Protein AF-A0A2E5EIB8-F1 (afdb_monomer)

Secondary structure (DSSP, 8-state):
----HHHHHHHHHHHHHHHHHHHHHHHHHHHHHHHHHHHHHHHHHHTS--TTHHHHHHHHHHHHHHHHTHHHHHHHHT---S---HHHHHHHHHHHHHHHHHHHHHHHHHHHS-HHHHHHH--

pLDDT: mean 70.37, std 10.01, range [45.25, 84.19]

Foldseek 3Di:
DDDPPPVVVVVVVVVVVVVLVCQLVVQLVVLLVVVVVLVVVLVVLVPDPDPPVSCVVVVVSVVVCCVLCVQLVVQVVVPPDPDCDPVNSVVSSSVSSSVVSNVVSVVCCCPPVNPVVVVVVVD

Sequence (123 aa):
MPVDIGENSDEWARDWRKRFVRRVFGIALCHYLAWLVLGGLLFLFAALPVEGAVDWIILPLTDLRSWIGFPRGFWRSLWFSEYTPRFLNFFVAILTSLSWGLVYAIWKFLRVDGPLLRTVNDK

Solvent-accessible surface area (backbone atoms only — not comparable to full-atom values): 7014 Å² total; per-residue (Å²): 130,87,76,75,61,68,70,57,52,55,53,52,52,51,55,50,48,53,54,50,52,52,50,24,52,52,43,14,50,53,48,47,50,50,52,52,51,52,51,50,50,54,51,55,55,71,69,51,94,49,92,75,60,49,60,77,54,45,51,61,52,52,50,51,49,48,64,76,36,46,56,38,55,57,59,48,66,74,50,94,56,96,75,71,54,73,66,53,59,53,51,40,51,50,50,33,19,42,50,51,11,44,52,50,52,51,50,48,39,63,74,76,70,33,77,80,62,57,69,64,74,76,110

Mean predicted aligned error: 13.12 Å

Structure (mmCIF, N/CA/C/O backbone):
data_AF-A0A2E5EIB8-F1
#
_entry.id   AF-A0A2E5EIB8-F1
#
loop_
_atom_site.group_PDB
_atom_site.id
_atom_site.type_symbol
_atom_site.label_atom_id
_atom_site.label_alt_id
_atom_site.label_comp_id
_atom_site.label_asym_id
_atom_site.label_entity_id
_atom_site.label_seq_id
_atom_site.pdbx_PDB_ins_code
_atom_site.Cartn_x
_atom_site.Cartn_y
_atom_site.Cartn_z
_atom_site.occupancy
_atom_site.B_iso_or_equiv
_atom_site.auth_seq_id
_atom_site.auth_comp_id
_atom_site.auth_asym_id
_atom_site.auth_atom_id
_atom_site.pdbx_PDB_model_num
ATOM 1 N N . MET A 1 1 ? 24.763 -9.565 -44.514 1.00 49.81 1 MET A N 1
ATOM 2 C CA . MET A 1 1 ? 23.514 -8.857 -44.162 1.00 49.81 1 MET A CA 1
ATOM 3 C C . MET A 1 1 ? 23.658 -8.379 -42.727 1.00 49.81 1 MET A C 1
ATOM 5 O O . MET A 1 1 ? 23.881 -9.235 -41.877 1.00 49.81 1 MET A O 1
ATOM 9 N N . PRO A 1 2 ? 23.655 -7.065 -42.454 1.00 46.88 2 PRO A N 1
ATOM 10 C CA . PRO A 1 2 ? 23.641 -6.577 -41.082 1.00 46.88 2 PRO A CA 1
ATOM 11 C C . PRO A 1 2 ? 22.297 -6.970 -40.461 1.00 46.88 2 PRO A C 1
ATOM 13 O O . PRO A 1 2 ? 21.244 -6.688 -41.024 1.00 46.88 2 PRO A O 1
ATOM 16 N N . VAL A 1 3 ? 22.346 -7.709 -39.357 1.00 56.47 3 VAL A N 1
ATOM 17 C CA . VAL A 1 3 ? 21.159 -8.005 -38.554 1.00 56.47 3 VAL A CA 1
ATOM 18 C C . VAL A 1 3 ? 20.743 -6.687 -37.913 1.00 56.47 3 VAL A C 1
ATOM 20 O O . VAL A 1 3 ? 21.548 -6.063 -37.223 1.00 56.47 3 VAL A O 1
ATOM 23 N N . ASP A 1 4 ? 19.523 -6.242 -38.191 1.00 56.44 4 ASP A N 1
ATOM 24 C CA . ASP A 1 4 ? 18.957 -5.023 -37.625 1.00 56.44 4 ASP A CA 1
ATOM 25 C C . ASP A 1 4 ? 18.596 -5.274 -36.151 1.00 56.44 4 ASP A C 1
ATOM 27 O O . ASP A 1 4 ? 17.533 -5.792 -35.810 1.00 56.44 4 ASP A O 1
ATOM 31 N N . ILE A 1 5 ? 19.568 -5.046 -35.264 1.00 59.03 5 ILE A N 1
ATOM 32 C CA . ILE A 1 5 ? 19.438 -5.299 -33.819 1.00 59.03 5 ILE A CA 1
ATOM 33 C C . ILE A 1 5 ? 18.651 -4.163 -33.132 1.00 59.03 5 ILE A C 1
ATOM 35 O O . ILE A 1 5 ? 18.069 -4.383 -32.071 1.00 59.03 5 ILE A O 1
ATOM 39 N N . GLY A 1 6 ? 18.597 -2.967 -33.735 1.00 57.84 6 GLY A N 1
ATOM 40 C CA . GLY A 1 6 ? 18.028 -1.765 -33.113 1.00 57.84 6 GLY A CA 1
ATOM 41 C C . GLY A 1 6 ? 16.499 -1.733 -33.087 1.00 57.84 6 GLY A C 1
ATOM 42 O O . GLY A 1 6 ? 15.909 -1.361 -32.074 1.00 57.84 6 GLY A O 1
ATOM 43 N N . GLU A 1 7 ? 15.840 -2.180 -34.158 1.00 56.75 7 GLU A N 1
ATOM 44 C CA . GLU A 1 7 ? 14.370 -2.171 -34.237 1.00 56.75 7 GLU A CA 1
ATOM 45 C C . GLU A 1 7 ? 13.740 -3.184 -33.259 1.00 56.75 7 GLU A C 1
ATOM 47 O O . GLU A 1 7 ? 12.749 -2.903 -32.579 1.00 56.75 7 GLU A O 1
ATOM 52 N N . ASN A 1 8 ? 14.396 -4.335 -33.089 1.00 63.78 8 ASN A N 1
ATOM 53 C CA . ASN A 1 8 ? 13.918 -5.430 -32.246 1.00 63.78 8 ASN A CA 1
ATOM 54 C C . ASN A 1 8 ? 14.093 -5.149 -30.735 1.00 63.78 8 ASN A C 1
ATOM 56 O O . ASN A 1 8 ? 13.300 -5.614 -29.911 1.00 63.78 8 ASN A O 1
ATOM 60 N N . SER A 1 9 ? 15.101 -4.356 -30.339 1.00 64.50 9 SER A N 1
ATOM 61 C CA . SER A 1 9 ? 15.320 -3.998 -28.928 1.00 64.50 9 SER A CA 1
ATOM 62 C C . SER A 1 9 ? 14.279 -3.015 -28.388 1.00 64.50 9 SER A C 1
ATOM 64 O O . SER A 1 9 ? 13.840 -3.146 -27.240 1.00 64.50 9 SER A O 1
ATOM 66 N N . ASP A 1 10 ? 13.834 -2.068 -29.215 1.00 73.81 10 ASP A N 1
ATOM 67 C CA . ASP A 1 10 ? 12.877 -1.033 -28.811 1.00 73.81 10 ASP A CA 1
ATOM 68 C C . ASP A 1 10 ? 11.446 -1.575 -28.709 1.00 73.81 10 ASP A C 1
ATOM 70 O O . ASP A 1 10 ? 10.681 -1.204 -27.810 1.00 73.81 10 ASP A O 1
ATOM 74 N N . GLU A 1 11 ? 11.066 -2.494 -29.596 1.00 74.56 11 GLU A N 1
ATOM 75 C CA . GLU A 1 11 ? 9.798 -3.220 -29.503 1.00 74.56 11 GLU A CA 1
ATOM 76 C C . GLU A 1 11 ? 9.739 -4.103 -28.260 1.00 74.56 11 GLU A C 1
ATOM 78 O O . GLU A 1 11 ? 8.791 -3.996 -27.469 1.00 74.56 11 GLU A O 1
ATOM 83 N N . TRP A 1 12 ? 10.799 -4.875 -28.009 1.00 71.62 12 TRP A N 1
ATOM 84 C CA . TRP A 1 12 ? 10.903 -5.706 -26.815 1.00 71.62 12 TRP A CA 1
ATOM 85 C C . TRP A 1 12 ? 10.804 -4.878 -25.523 1.00 71.62 12 TRP A C 1
ATOM 87 O O . TRP A 1 12 ? 10.038 -5.227 -24.614 1.00 71.62 12 TRP A O 1
ATOM 97 N N . ALA A 1 13 ? 11.504 -3.740 -25.451 1.00 74.94 13 ALA A N 1
ATOM 98 C CA . ALA A 1 13 ? 11.470 -2.849 -24.294 1.00 74.94 13 ALA A CA 1
ATOM 99 C C . ALA A 1 13 ? 10.074 -2.240 -24.066 1.00 74.94 13 ALA A C 1
ATOM 101 O O . ALA A 1 13 ? 9.600 -2.161 -22.924 1.00 74.94 13 ALA A O 1
ATOM 102 N N . ARG A 1 14 ? 9.369 -1.841 -25.136 1.00 78.44 14 ARG A N 1
ATOM 103 C CA . ARG A 1 14 ? 7.998 -1.305 -25.050 1.00 78.44 14 ARG A CA 1
ATOM 104 C C . ARG A 1 14 ? 7.004 -2.352 -24.555 1.00 78.44 14 ARG A C 1
ATOM 106 O O . ARG A 1 14 ? 6.205 -2.048 -23.663 1.00 78.44 14 ARG A O 1
ATOM 113 N N . ASP A 1 15 ? 7.064 -3.573 -25.071 1.00 81.62 15 ASP A N 1
ATOM 114 C CA . ASP A 1 15 ? 6.153 -4.651 -24.676 1.00 81.62 15 ASP A CA 1
ATOM 115 C C . ASP A 1 15 ? 6.434 -5.183 -23.271 1.00 81.62 15 ASP A C 1
ATOM 117 O O . ASP A 1 15 ? 5.510 -5.530 -22.523 1.00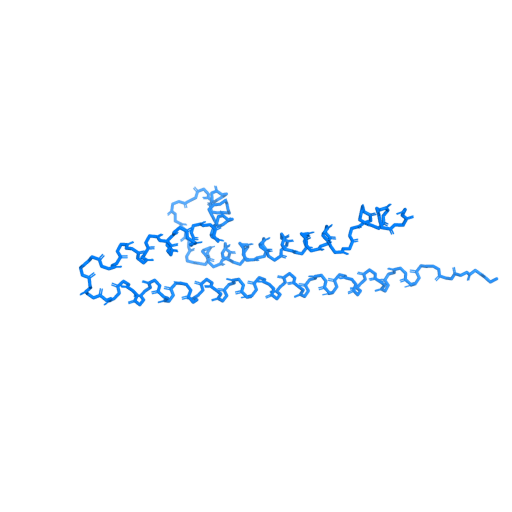 81.62 15 ASP A O 1
ATOM 121 N N . TRP A 1 16 ? 7.701 -5.206 -22.860 1.00 76.81 16 TRP A N 1
ATOM 122 C CA . TRP A 1 16 ? 8.068 -5.476 -21.476 1.00 76.81 16 TRP A CA 1
ATOM 123 C C . TRP A 1 16 ? 7.529 -4.388 -20.536 1.00 76.81 16 TRP A C 1
ATOM 125 O O . TRP A 1 16 ? 6.840 -4.713 -19.564 1.00 76.81 16 TRP A O 1
ATOM 135 N N . ARG A 1 17 ? 7.717 -3.102 -20.873 1.00 78.44 17 ARG A N 1
ATOM 136 C CA . ARG A 1 17 ? 7.213 -1.972 -20.072 1.00 78.44 17 ARG A CA 1
ATOM 137 C C . ARG A 1 17 ? 5.694 -2.012 -19.923 1.00 78.44 17 ARG A C 1
ATOM 139 O O . ARG A 1 17 ? 5.189 -1.868 -18.812 1.00 78.44 17 ARG A O 1
ATOM 146 N N . LYS A 1 18 ? 4.953 -2.264 -21.008 1.00 81.12 18 LYS A N 1
ATOM 147 C CA . LYS A 1 18 ? 3.485 -2.403 -20.971 1.00 81.12 18 LYS A CA 1
ATOM 148 C C . LYS A 1 18 ? 3.045 -3.530 -20.032 1.00 81.12 18 LYS A C 1
ATOM 150 O O . LYS A 1 18 ? 2.143 -3.333 -19.217 1.00 81.12 18 LYS A O 1
ATOM 155 N N . ARG A 1 19 ? 3.690 -4.700 -20.106 1.00 78.38 19 ARG A N 1
ATOM 156 C CA . ARG A 1 19 ? 3.383 -5.848 -19.231 1.00 78.38 19 ARG A CA 1
ATOM 157 C C . ARG A 1 19 ? 3.723 -5.566 -17.769 1.00 78.38 19 ARG A C 1
ATOM 159 O O . ARG A 1 19 ? 2.942 -5.944 -16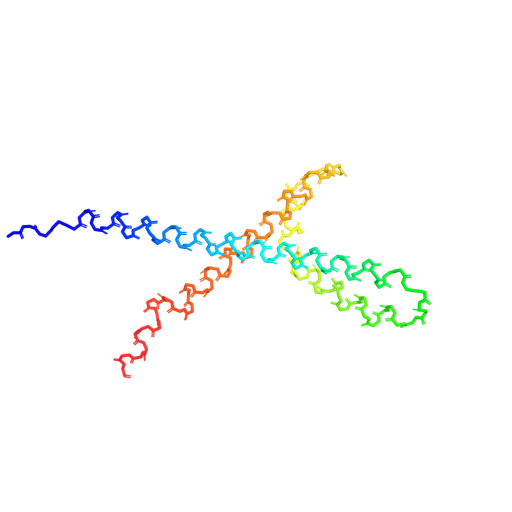.895 1.00 78.38 19 ARG A O 1
ATOM 166 N N . PHE A 1 20 ? 4.841 -4.893 -17.507 1.00 76.56 20 PHE A N 1
ATOM 167 C CA . PHE A 1 20 ? 5.258 -4.490 -16.166 1.00 76.56 20 PHE A CA 1
ATOM 168 C C . PHE A 1 20 ? 4.263 -3.506 -15.546 1.00 76.56 20 PHE A C 1
ATOM 170 O O . PHE A 1 20 ? 3.694 -3.792 -14.495 1.00 76.56 20 PHE A O 1
ATOM 177 N N . VAL A 1 21 ? 3.961 -2.411 -16.250 1.00 79.44 21 VAL A N 1
ATOM 178 C CA . VAL A 1 21 ? 2.998 -1.393 -15.807 1.00 79.44 21 VAL A CA 1
ATOM 179 C C . VAL A 1 21 ? 1.629 -2.022 -15.546 1.00 79.44 21 VAL A C 1
ATOM 181 O O . VAL A 1 21 ? 1.058 -1.815 -14.479 1.00 79.44 21 VAL A O 1
ATOM 184 N N . ARG A 1 22 ? 1.128 -2.875 -16.451 1.00 81.50 22 ARG A N 1
ATOM 185 C CA . ARG A 1 22 ? -0.165 -3.554 -16.263 1.00 81.50 22 ARG A CA 1
ATOM 186 C C . ARG A 1 22 ? -0.199 -4.419 -15.001 1.00 81.50 22 ARG A C 1
ATOM 188 O O . ARG A 1 22 ? -1.215 -4.443 -14.315 1.00 81.50 22 ARG A O 1
ATOM 195 N N . ARG A 1 23 ? 0.891 -5.127 -14.685 1.00 77.06 23 ARG A N 1
ATOM 196 C CA . ARG A 1 23 ? 0.988 -5.938 -13.459 1.00 77.06 23 ARG A CA 1
ATOM 197 C C . ARG A 1 23 ? 1.014 -5.060 -12.211 1.00 77.06 23 ARG A C 1
ATOM 199 O O . ARG A 1 23 ? 0.275 -5.352 -11.278 1.00 77.06 23 ARG A O 1
ATOM 206 N N . VAL A 1 24 ? 1.802 -3.983 -12.215 1.00 78.44 24 VAL A N 1
ATOM 207 C CA . VAL A 1 24 ? 1.878 -3.034 -11.091 1.00 78.44 24 VAL A CA 1
ATOM 208 C C . VAL A 1 24 ? 0.505 -2.424 -10.817 1.00 78.44 24 VAL A C 1
ATOM 210 O O . VAL A 1 24 ? 0.034 -2.485 -9.686 1.00 78.44 24 VAL A O 1
ATOM 213 N N . PHE A 1 25 ? -0.172 -1.915 -11.850 1.00 78.69 25 PHE A N 1
ATOM 214 C CA . PHE A 1 25 ? -1.507 -1.331 -11.705 1.00 78.69 25 PHE A CA 1
ATOM 215 C C . PHE A 1 25 ? -2.566 -2.359 -11.305 1.00 78.69 25 PHE A C 1
ATOM 217 O O . PHE A 1 25 ? -3.384 -2.069 -10.439 1.00 78.69 25 PHE A O 1
ATOM 224 N N . GLY A 1 26 ? -2.546 -3.560 -11.888 1.00 79.75 26 GLY A N 1
ATOM 225 C CA . GLY A 1 26 ? -3.493 -4.616 -11.528 1.00 79.75 26 GLY A CA 1
ATOM 226 C C . GLY A 1 26 ? -3.373 -5.020 -10.059 1.00 79.75 26 GLY A C 1
ATOM 227 O O . GLY A 1 26 ? -4.374 -5.102 -9.354 1.00 79.75 26 GLY A O 1
ATOM 228 N N . ILE A 1 27 ? -2.145 -5.193 -9.569 1.00 79.50 27 ILE A N 1
ATOM 229 C CA . ILE A 1 27 ? -1.89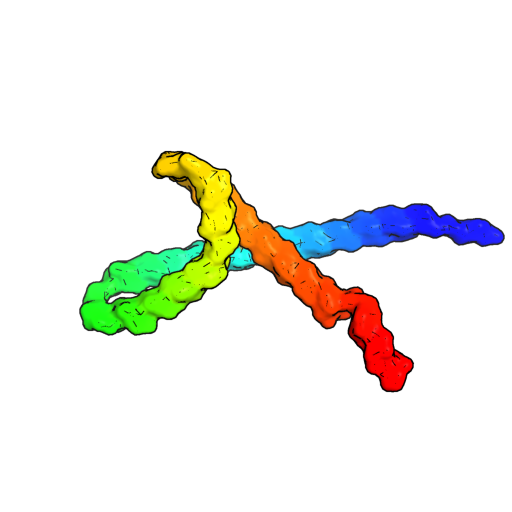3 -5.551 -8.168 1.00 79.50 27 ILE A CA 1
ATOM 230 C C . ILE A 1 27 ? -2.216 -4.385 -7.239 1.00 79.50 27 ILE A C 1
ATOM 232 O O . ILE A 1 27 ? -2.824 -4.603 -6.195 1.00 79.50 27 ILE A O 1
ATOM 236 N N . ALA A 1 28 ? -1.872 -3.155 -7.624 1.00 76.81 28 ALA A N 1
ATOM 237 C CA . ALA A 1 28 ? -2.248 -1.966 -6.870 1.00 76.81 28 ALA A CA 1
ATOM 238 C C . ALA A 1 28 ? -3.775 -1.857 -6.729 1.00 76.81 28 ALA A C 1
ATOM 240 O O . ALA A 1 28 ? -4.277 -1.596 -5.639 1.00 76.81 28 ALA A O 1
ATOM 241 N N . LEU A 1 29 ? -4.526 -2.125 -7.800 1.00 82.75 29 LEU A N 1
ATOM 242 C CA . LEU A 1 29 ? -5.985 -2.128 -7.758 1.00 82.75 29 LEU A CA 1
ATOM 243 C C . LEU A 1 29 ? -6.526 -3.231 -6.837 1.00 82.75 29 LEU A C 1
ATOM 245 O O . LEU A 1 29 ? -7.372 -2.950 -5.991 1.00 82.75 29 LEU A O 1
ATOM 249 N N . CYS A 1 30 ? -6.016 -4.462 -6.944 1.00 83.75 30 CYS A N 1
ATOM 250 C CA . CYS A 1 30 ? -6.400 -5.554 -6.044 1.00 83.75 30 CYS A CA 1
ATOM 251 C C . CYS A 1 30 ? -6.104 -5.220 -4.575 1.00 83.75 30 CYS A C 1
ATOM 253 O O . CYS A 1 30 ? -6.943 -5.453 -3.709 1.00 83.75 30 CYS A O 1
ATOM 255 N N . HIS A 1 31 ? -4.939 -4.635 -4.297 1.00 80.12 31 HIS A N 1
ATOM 256 C CA . HIS A 1 31 ? -4.555 -4.193 -2.960 1.00 80.12 31 HIS A CA 1
ATOM 257 C C . HIS A 1 31 ? -5.492 -3.097 -2.428 1.00 80.12 31 HIS A C 1
ATOM 259 O O . HIS A 1 31 ? -5.913 -3.140 -1.271 1.00 80.12 31 HIS A O 1
ATOM 265 N N . TYR A 1 32 ? -5.870 -2.138 -3.274 1.00 77.44 32 TYR A N 1
ATOM 266 C CA . TYR A 1 32 ? -6.824 -1.093 -2.914 1.00 77.44 32 TYR A CA 1
ATOM 267 C C . TYR A 1 32 ? -8.223 -1.657 -2.608 1.00 77.44 32 TYR A C 1
ATOM 269 O O . TYR A 1 32 ? -8.840 -1.277 -1.612 1.00 77.44 32 TYR A O 1
ATOM 277 N N . LEU A 1 33 ? -8.705 -2.613 -3.409 1.00 80.81 33 LEU A N 1
ATOM 278 C CA . LEU A 1 33 ? -9.973 -3.306 -3.153 1.00 80.81 33 LEU A CA 1
ATOM 279 C C . LEU A 1 33 ? -9.929 -4.122 -1.856 1.00 80.81 33 LEU A C 1
ATOM 281 O O . LEU A 1 33 ? -10.882 -4.079 -1.081 1.00 80.81 33 LEU A O 1
ATOM 285 N N . ALA A 1 34 ? -8.815 -4.800 -1.569 1.00 80.38 34 ALA A N 1
ATOM 286 C CA . ALA A 1 34 ? -8.622 -5.495 -0.298 1.00 80.38 34 ALA A CA 1
ATOM 287 C C . ALA A 1 34 ? -8.693 -4.526 0.896 1.00 80.38 34 ALA A C 1
ATOM 289 O O . ALA A 1 34 ? -9.299 -4.850 1.915 1.00 80.38 34 ALA A O 1
ATOM 290 N N . TRP A 1 35 ? -8.158 -3.309 0.749 1.00 78.62 35 TRP A N 1
ATOM 291 C CA . TRP A 1 35 ? -8.288 -2.235 1.740 1.00 78.62 35 TRP A CA 1
ATOM 292 C C . TRP A 1 35 ? -9.740 -1.811 1.983 1.00 78.62 35 TRP A C 1
ATOM 294 O O . TRP A 1 35 ? -10.122 -1.580 3.132 1.00 78.62 35 TRP A O 1
ATOM 304 N N . LEU A 1 36 ? -10.550 -1.714 0.925 1.00 79.31 36 LEU A N 1
ATOM 305 C CA . LEU A 1 36 ? -11.976 -1.392 1.039 1.00 79.31 36 LEU A CA 1
ATOM 306 C C . LEU A 1 36 ? -12.750 -2.507 1.745 1.00 79.31 36 LEU A C 1
ATOM 308 O O . LEU A 1 36 ? -13.526 -2.221 2.655 1.00 79.31 36 LEU A O 1
ATOM 312 N N . VAL A 1 37 ? -12.500 -3.766 1.376 1.00 82.50 37 VAL A N 1
ATOM 313 C CA . VAL A 1 37 ? -13.134 -4.929 2.015 1.00 82.50 37 VAL A CA 1
ATOM 314 C C . VAL A 1 37 ? -12.741 -5.016 3.487 1.00 82.50 37 VAL A C 1
ATOM 316 O O . VAL A 1 37 ? -13.616 -5.140 4.337 1.00 82.50 37 VAL A O 1
ATOM 319 N N . LEU A 1 38 ? -11.453 -4.880 3.816 1.00 79.94 38 LEU A N 1
ATOM 320 C CA . LEU A 1 38 ? -10.973 -4.926 5.199 1.00 79.94 38 LEU A CA 1
ATOM 321 C C . LEU A 1 38 ? -11.556 -3.785 6.046 1.00 79.94 38 LEU A C 1
ATOM 323 O O . LEU A 1 38 ? -11.952 -4.002 7.188 1.00 79.94 38 LEU A O 1
ATOM 327 N N . GLY A 1 39 ? -11.654 -2.577 5.481 1.00 76.31 39 GLY A N 1
ATOM 328 C CA . GLY A 1 39 ? -12.327 -1.450 6.128 1.00 76.31 39 GLY A CA 1
ATOM 329 C C . GLY A 1 39 ? -13.819 -1.705 6.360 1.00 76.31 39 GLY A C 1
ATOM 330 O O . GLY A 1 39 ? -14.324 -1.407 7.440 1.00 76.31 39 GLY A O 1
ATOM 331 N N . GLY A 1 40 ? -14.505 -2.300 5.380 1.00 78.81 40 GLY A N 1
ATOM 332 C CA . GLY A 1 40 ? -15.908 -2.701 5.498 1.00 78.81 40 GLY A CA 1
ATOM 333 C C . GLY A 1 40 ? -16.131 -3.781 6.558 1.00 78.81 40 GLY A C 1
ATOM 334 O O . GLY A 1 40 ? -17.063 -3.668 7.347 1.00 78.81 40 GLY A O 1
ATOM 335 N N . LEU A 1 41 ? -15.245 -4.779 6.636 1.00 79.12 41 LEU A N 1
ATOM 336 C CA . LEU A 1 41 ? -15.284 -5.815 7.671 1.00 79.12 41 LEU A CA 1
ATOM 337 C C . LEU A 1 41 ? -15.096 -5.216 9.065 1.00 79.12 41 LEU A C 1
ATOM 339 O O . LEU A 1 41 ? -15.898 -5.489 9.949 1.00 79.12 41 LEU A O 1
ATOM 343 N N . LEU A 1 42 ? -14.089 -4.356 9.252 1.00 78.56 42 LEU A N 1
ATOM 344 C CA . LEU A 1 42 ? -13.873 -3.658 10.524 1.00 78.56 42 LEU A CA 1
ATOM 345 C C . LEU A 1 42 ? -15.093 -2.825 10.935 1.00 78.56 42 LEU A C 1
ATOM 347 O O . LEU A 1 42 ? -15.464 -2.836 12.103 1.00 78.56 42 LEU A O 1
ATOM 351 N N . PHE A 1 43 ? -15.735 -2.138 9.986 1.00 80.25 43 PHE A N 1
ATOM 352 C CA . PHE A 1 43 ? -16.969 -1.395 10.246 1.00 80.25 43 PHE A CA 1
ATOM 353 C C . PHE A 1 43 ? -18.124 -2.319 10.660 1.00 80.25 43 PHE A C 1
ATOM 355 O O . PHE A 1 43 ? -18.824 -2.024 11.624 1.00 80.25 43 PHE A O 1
ATOM 362 N N . LEU A 1 44 ? -18.296 -3.453 9.972 1.00 79.44 44 LEU A N 1
ATOM 363 C CA . LEU A 1 44 ? -19.329 -4.437 10.292 1.00 79.44 44 LEU A CA 1
ATOM 364 C C . LEU A 1 44 ? -19.122 -5.033 11.693 1.00 79.44 44 LEU A C 1
ATOM 366 O O . LEU A 1 44 ? -20.072 -5.119 12.463 1.00 79.44 44 LEU A O 1
ATOM 370 N N . PHE A 1 45 ? -17.882 -5.394 12.043 1.00 72.88 45 PHE A N 1
ATOM 371 C CA . PHE A 1 45 ? -17.542 -5.922 13.367 1.00 72.88 45 PHE A CA 1
ATOM 372 C C . PHE A 1 45 ? -17.690 -4.875 14.471 1.00 72.88 45 PHE A C 1
ATOM 374 O O . PHE A 1 45 ? -18.178 -5.204 15.546 1.00 72.88 45 PHE A O 1
ATOM 381 N N . ALA A 1 46 ? -17.335 -3.617 14.204 1.00 70.31 46 ALA A N 1
ATOM 382 C CA . ALA A 1 46 ? -17.537 -2.525 15.154 1.00 70.31 46 ALA A CA 1
ATOM 383 C C . ALA A 1 46 ? -19.026 -2.223 15.413 1.00 70.31 46 ALA A C 1
ATOM 385 O O . ALA A 1 46 ? -19.361 -1.670 16.457 1.00 70.31 46 ALA A O 1
ATOM 386 N N . ALA A 1 47 ? -19.917 -2.575 14.481 1.00 76.69 47 ALA A N 1
ATOM 387 C CA . ALA A 1 47 ? -21.360 -2.398 14.627 1.00 76.69 47 ALA A CA 1
ATOM 388 C C . ALA A 1 47 ? -22.050 -3.537 15.405 1.00 76.69 47 ALA A C 1
ATOM 390 O O . ALA A 1 47 ? -23.232 -3.415 15.730 1.00 76.69 47 ALA A O 1
ATOM 391 N N . LEU A 1 48 ? -21.351 -4.640 15.700 1.00 73.31 48 LEU A N 1
ATOM 392 C CA . LEU A 1 48 ? -21.910 -5.759 16.458 1.00 73.31 48 LEU A CA 1
ATOM 393 C C . LEU A 1 48 ? -21.790 -5.494 17.974 1.00 73.31 48 LEU A C 1
ATOM 395 O O . LEU A 1 48 ? -20.677 -5.320 18.471 1.00 73.31 48 LEU A O 1
ATOM 399 N N . PRO A 1 49 ? -22.900 -5.509 18.739 1.00 60.53 49 PRO A N 1
ATOM 400 C CA . PRO A 1 49 ? -22.887 -5.311 20.188 1.00 60.53 49 PRO A CA 1
ATOM 401 C C . PRO A 1 49 ? -22.509 -6.619 20.899 1.00 60.53 49 PRO A C 1
ATOM 403 O O . PRO A 1 49 ? -23.339 -7.246 21.554 1.00 60.53 49 PRO A O 1
ATOM 406 N N . VAL A 1 50 ? -21.275 -7.090 20.710 1.00 60.06 50 VAL A N 1
ATOM 407 C CA . VAL A 1 50 ? -20.798 -8.348 21.304 1.00 60.06 50 VAL A CA 1
ATOM 408 C C . VAL A 1 50 ? -19.654 -8.044 22.260 1.00 60.06 50 VAL A C 1
ATOM 410 O O . VAL A 1 50 ? -18.489 -7.985 21.869 1.00 60.06 50 VAL A O 1
ATOM 413 N N . GLU A 1 51 ? -19.995 -7.842 23.529 1.00 56.91 51 GLU A N 1
ATOM 414 C CA . GLU A 1 51 ? -19.026 -7.686 24.613 1.00 56.91 51 GLU A CA 1
ATOM 415 C C . GLU A 1 51 ? -18.118 -8.934 24.665 1.00 56.91 51 GLU A C 1
ATOM 417 O O . GLU A 1 51 ? -18.568 -10.043 24.944 1.00 56.91 51 GLU A O 1
ATOM 422 N N . GLY A 1 52 ? -16.837 -8.775 24.311 1.00 60.12 52 GLY A N 1
ATOM 423 C CA . GLY A 1 52 ? -15.793 -9.802 24.460 1.00 60.12 52 GLY A CA 1
ATOM 424 C C . GLY A 1 52 ? -15.335 -10.542 23.192 1.00 60.12 52 GLY A C 1
ATOM 425 O O . GLY A 1 52 ? -14.188 -10.978 23.148 1.00 60.12 52 GLY A O 1
ATOM 426 N N . ALA A 1 53 ? -16.146 -10.654 22.131 1.00 58.50 53 ALA A N 1
ATOM 427 C CA . ALA A 1 53 ? -15.697 -11.260 20.854 1.00 58.50 53 ALA A CA 1
ATOM 428 C C . ALA A 1 53 ? -14.968 -10.259 19.937 1.00 58.50 53 ALA A C 1
ATOM 430 O O . ALA A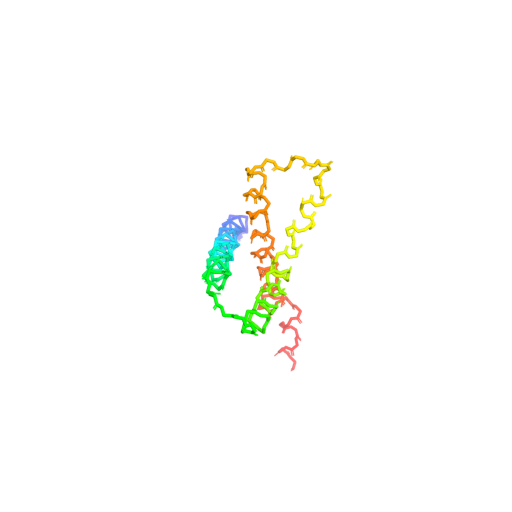 1 53 ? -14.212 -10.639 19.041 1.00 58.50 53 ALA A O 1
ATOM 431 N N . VAL A 1 54 ? -15.206 -8.972 20.188 1.00 61.69 54 VAL A N 1
ATOM 432 C CA . VAL A 1 54 ? -14.630 -7.828 19.481 1.00 61.69 54 VAL A CA 1
ATOM 433 C C . VAL A 1 54 ? -13.105 -7.845 19.593 1.00 61.69 54 VAL A C 1
ATOM 435 O O . VAL A 1 54 ? -12.440 -7.771 18.568 1.00 61.69 54 VAL A O 1
ATOM 438 N N . ASP A 1 55 ? -12.531 -8.061 20.776 1.00 67.88 55 ASP A N 1
ATOM 439 C CA . ASP A 1 55 ? -11.074 -7.982 20.948 1.00 67.88 55 ASP A CA 1
ATOM 440 C C . ASP A 1 55 ? -10.322 -9.088 20.194 1.00 67.88 55 ASP A C 1
ATOM 442 O O . ASP A 1 55 ? -9.350 -8.802 19.501 1.00 67.88 55 ASP A O 1
ATOM 446 N N . TRP A 1 56 ? -10.805 -10.334 20.220 1.00 67.94 56 TRP A N 1
ATOM 447 C CA . TRP A 1 56 ? -10.135 -11.465 19.558 1.00 67.94 56 TRP A CA 1
ATOM 448 C C . TRP A 1 56 ? -10.147 -11.397 18.028 1.00 67.94 56 TRP A C 1
ATOM 450 O O . TRP A 1 56 ? -9.258 -11.953 17.384 1.00 67.94 56 TRP A O 1
ATOM 460 N N . ILE A 1 57 ? -11.144 -10.735 17.438 1.00 69.44 57 ILE A N 1
ATOM 461 C CA . ILE A 1 57 ? -11.280 -10.603 15.981 1.00 69.44 57 ILE A CA 1
ATOM 462 C C . ILE A 1 57 ? -10.697 -9.273 15.503 1.00 69.44 57 ILE A C 1
ATOM 464 O O . ILE A 1 57 ? -10.014 -9.228 14.478 1.00 69.44 57 ILE A O 1
ATOM 468 N N . ILE A 1 58 ? -10.927 -8.188 16.244 1.00 70.12 58 ILE A N 1
ATOM 469 C CA . ILE A 1 58 ? -10.467 -6.861 15.851 1.00 70.12 58 ILE A CA 1
ATOM 470 C C . ILE A 1 58 ? -8.952 -6.760 15.969 1.00 70.12 58 ILE A C 1
ATOM 472 O O . ILE A 1 58 ? -8.361 -6.333 14.984 1.00 70.12 58 ILE A O 1
ATOM 476 N N . LEU A 1 59 ?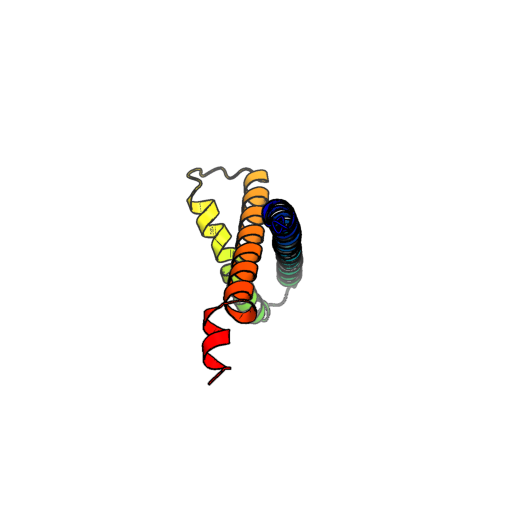 -8.316 -7.210 17.063 1.00 73.69 59 LEU A N 1
ATOM 477 C CA . LEU A 1 59 ? -6.851 -7.144 17.225 1.00 73.69 59 LEU A CA 1
ATOM 478 C C . LEU A 1 59 ? -6.082 -7.660 15.996 1.00 73.69 59 LEU A C 1
ATOM 480 O O . LEU A 1 59 ? -5.349 -6.863 15.399 1.00 73.69 59 LEU A O 1
ATOM 484 N N . PRO A 1 60 ? -6.282 -8.912 15.535 1.00 74.88 60 PRO A N 1
ATOM 485 C CA . PRO A 1 60 ? -5.566 -9.425 14.370 1.00 74.88 60 PRO A CA 1
ATOM 486 C C . PRO A 1 60 ? -5.937 -8.700 13.067 1.00 74.88 60 PRO A C 1
ATOM 488 O O . PRO A 1 60 ? -5.082 -8.546 12.194 1.00 74.88 60 PRO A O 1
ATOM 491 N N . LEU A 1 61 ? -7.170 -8.199 12.918 1.00 71.19 61 LEU A N 1
ATOM 492 C CA . LEU A 1 61 ? -7.559 -7.377 11.763 1.00 71.19 61 LEU A CA 1
ATOM 493 C C . LEU A 1 61 ? -6.866 -6.004 11.775 1.00 71.19 61 LEU A C 1
ATOM 495 O O . LEU A 1 61 ? -6.462 -5.511 10.718 1.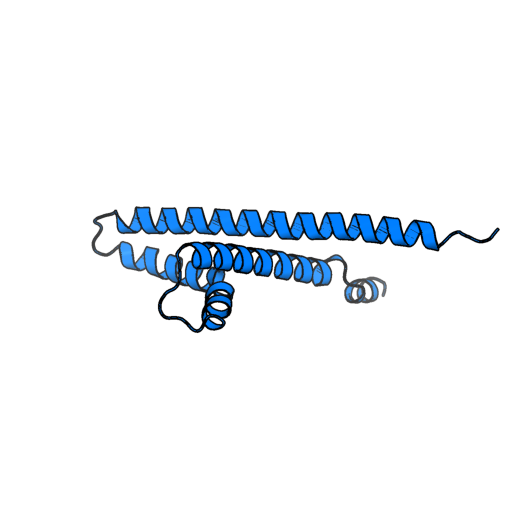00 71.19 61 LEU A O 1
ATOM 499 N N . THR A 1 62 ? -6.699 -5.383 12.946 1.00 71.75 62 THR A N 1
ATOM 500 C CA . THR A 1 62 ? -5.932 -4.138 13.108 1.00 71.75 62 THR A CA 1
ATOM 501 C C . THR A 1 62 ? -4.443 -4.340 12.884 1.00 71.75 62 THR A C 1
ATOM 503 O O . THR A 1 62 ? -3.823 -3.494 12.235 1.00 71.75 62 THR A O 1
ATOM 506 N N . ASP A 1 63 ? -3.874 -5.454 13.341 1.00 77.19 63 ASP A N 1
ATOM 507 C CA . ASP A 1 63 ? -2.481 -5.800 13.057 1.00 77.19 63 ASP A CA 1
ATOM 508 C C . ASP A 1 63 ? -2.280 -6.012 11.560 1.00 77.19 63 ASP A C 1
ATOM 510 O O . ASP A 1 63 ? -1.408 -5.387 10.952 1.00 77.19 63 ASP A O 1
ATOM 514 N N . LEU A 1 64 ? -3.153 -6.794 10.921 1.00 74.06 64 LEU A N 1
ATOM 515 C CA . LEU A 1 64 ? -3.125 -7.000 9.477 1.00 74.06 64 LEU A CA 1
ATOM 516 C C . LEU A 1 64 ? -3.240 -5.668 8.719 1.00 74.06 64 LEU A C 1
ATOM 518 O O . LEU A 1 64 ? -2.480 -5.408 7.785 1.00 74.06 64 LEU A O 1
ATOM 522 N N . ARG A 1 65 ? -4.141 -4.779 9.149 1.00 72.06 65 ARG A N 1
ATOM 523 C CA . ARG A 1 65 ? -4.286 -3.433 8.579 1.00 72.06 65 ARG A CA 1
ATOM 524 C C . ARG A 1 65 ? -3.024 -2.588 8.754 1.00 72.06 65 ARG A C 1
ATOM 526 O O . ARG A 1 65 ? -2.694 -1.819 7.850 1.00 72.06 65 ARG A O 1
ATOM 533 N N . SER A 1 66 ? -2.326 -2.722 9.876 1.00 70.00 66 SER A N 1
ATOM 534 C CA . SER A 1 66 ? -1.071 -2.013 10.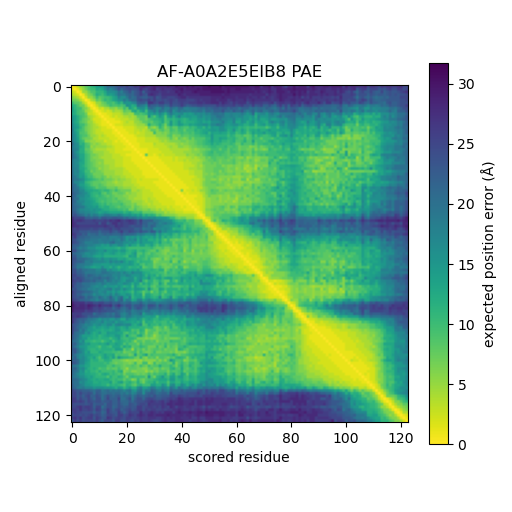150 1.00 70.00 66 SER A CA 1
ATOM 535 C C . SER A 1 66 ? 0.062 -2.509 9.254 1.00 70.00 66 SER A C 1
ATOM 537 O O . SER A 1 66 ? 0.769 -1.695 8.664 1.00 70.00 66 SER A O 1
ATOM 539 N N . TRP A 1 67 ? 0.172 -3.825 9.053 1.00 70.38 67 TRP A N 1
ATOM 540 C CA . TRP A 1 67 ? 1.153 -4.436 8.149 1.00 70.38 67 TRP A CA 1
ATOM 541 C C . TRP A 1 67 ? 0.910 -4.074 6.682 1.00 70.38 67 TRP A C 1
ATOM 543 O O . TRP A 1 67 ? 1.810 -3.594 5.992 1.00 70.38 67 TRP A O 1
ATOM 553 N N . ILE A 1 68 ? -0.325 -4.231 6.204 1.00 66.19 68 ILE A N 1
ATOM 554 C CA . ILE A 1 68 ? -0.713 -3.880 4.829 1.00 66.19 68 ILE A CA 1
ATOM 555 C C . ILE A 1 68 ? -0.601 -2.357 4.613 1.00 66.19 68 ILE A C 1
ATOM 557 O O . ILE A 1 68 ? -0.236 -1.881 3.534 1.00 66.19 68 ILE A O 1
ATOM 561 N N . GLY A 1 69 ? -0.877 -1.573 5.657 1.00 66.00 69 GLY A N 1
ATOM 562 C CA . GLY A 1 69 ? -0.780 -0.119 5.683 1.00 66.00 69 GLY A CA 1
ATOM 563 C C . GLY A 1 69 ? 0.607 0.449 5.960 1.00 66.00 69 GLY A C 1
ATOM 564 O O . GLY A 1 69 ? 0.735 1.670 5.944 1.00 66.00 69 GLY A O 1
ATOM 565 N N . PHE A 1 70 ? 1.639 -0.366 6.184 1.00 71.31 70 PHE A N 1
ATOM 566 C CA . PHE A 1 70 ? 2.972 0.116 6.561 1.00 71.31 70 PHE A CA 1
ATOM 567 C C . PHE A 1 70 ? 3.525 1.222 5.631 1.00 71.31 70 PHE A C 1
ATOM 569 O O . PHE A 1 70 ? 3.944 2.266 6.142 1.00 71.31 70 PHE A O 1
ATOM 576 N N . PRO A 1 71 ? 3.421 1.124 4.283 1.00 72.12 71 PRO A N 1
ATOM 577 C CA . PRO A 1 71 ? 3.895 2.201 3.409 1.00 72.12 71 PRO A CA 1
ATOM 578 C C . PRO A 1 71 ? 3.090 3.497 3.579 1.00 72.12 71 PRO A C 1
ATOM 580 O O . PRO A 1 71 ? 3.595 4.585 3.329 1.00 72.12 71 PRO A O 1
ATOM 583 N N . ARG A 1 72 ? 1.829 3.408 4.020 1.00 70.25 72 ARG A N 1
ATOM 584 C CA . ARG A 1 72 ? 0.946 4.559 4.255 1.00 70.25 72 ARG A CA 1
ATOM 585 C C . ARG A 1 72 ? 1.479 5.453 5.371 1.00 70.25 72 ARG A C 1
ATOM 587 O O . ARG A 1 72 ? 1.410 6.671 5.242 1.00 70.25 72 ARG A O 1
ATOM 594 N N . GLY A 1 73 ? 1.998 4.855 6.446 1.00 66.56 73 GLY A N 1
ATOM 595 C CA . GLY A 1 73 ? 2.618 5.578 7.558 1.00 66.56 73 GLY A CA 1
ATOM 596 C C . GLY A 1 73 ? 3.860 6.344 7.108 1.00 66.56 73 GLY A C 1
ATOM 597 O O . GLY A 1 73 ? 3.984 7.527 7.404 1.00 66.56 73 GLY A O 1
ATOM 598 N N . PHE A 1 74 ? 4.706 5.708 6.295 1.00 73.06 74 PHE A N 1
ATOM 599 C CA . PHE A 1 74 ? 5.879 6.339 5.686 1.00 73.06 74 PHE A CA 1
ATOM 600 C C . PHE A 1 74 ? 5.505 7.531 4.788 1.00 73.06 74 PHE A C 1
ATOM 602 O O . PHE A 1 74 ? 5.976 8.645 5.003 1.00 73.06 74 PHE A O 1
ATOM 609 N N . TRP A 1 75 ? 4.587 7.334 3.836 1.00 73.19 75 TRP A N 1
ATOM 610 C CA . TRP A 1 75 ? 4.120 8.402 2.943 1.00 73.19 75 TRP A CA 1
ATOM 611 C C . TRP A 1 75 ? 3.452 9.557 3.692 1.00 73.19 75 TRP A C 1
ATOM 613 O O . TRP A 1 75 ? 3.592 10.714 3.306 1.00 73.19 75 TRP A O 1
ATOM 623 N N . ARG A 1 76 ? 2.730 9.252 4.772 1.00 69.81 76 ARG A N 1
ATOM 624 C CA . ARG A 1 76 ? 2.089 10.260 5.617 1.00 69.81 76 ARG A CA 1
ATOM 625 C C . ARG A 1 76 ? 3.099 10.987 6.508 1.00 69.81 76 ARG A C 1
ATOM 627 O O . ARG A 1 76 ? 2.919 12.174 6.733 1.00 69.81 76 ARG A O 1
ATOM 634 N N . SER A 1 77 ? 4.164 10.319 6.955 1.00 71.69 77 SER A N 1
ATOM 635 C CA . SER A 1 77 ? 5.270 10.938 7.701 1.00 71.69 77 SER A CA 1
ATOM 636 C C . SER A 1 77 ? 6.083 11.917 6.855 1.00 71.69 77 SER A C 1
ATOM 638 O O . SER A 1 77 ? 6.682 12.832 7.408 1.00 71.69 77 SER A O 1
ATOM 640 N N . LEU A 1 78 ? 6.101 11.750 5.530 1.00 71.62 78 LEU A N 1
ATOM 641 C CA . LEU A 1 78 ? 6.675 12.741 4.617 1.00 71.62 78 LEU A CA 1
ATOM 642 C C . LEU A 1 78 ? 5.824 14.021 4.528 1.00 71.62 78 LEU A C 1
ATOM 644 O O . LEU A 1 78 ? 6.274 15.013 3.959 1.00 71.62 78 LEU A O 1
ATOM 648 N N . TRP A 1 79 ? 4.610 14.023 5.092 1.00 68.69 79 TRP A N 1
ATOM 649 C CA . TRP A 1 79 ? 3.718 15.176 5.103 1.00 68.69 79 TRP A CA 1
ATOM 650 C C . TRP A 1 79 ? 3.676 15.833 6.488 1.00 68.69 79 TRP A C 1
ATOM 652 O O . TRP A 1 79 ? 3.107 15.300 7.436 1.00 68.69 79 TRP A O 1
ATOM 662 N N . PHE A 1 80 ? 4.252 17.029 6.595 1.00 60.66 80 PHE A N 1
ATOM 663 C CA . PHE A 1 80 ? 4.493 17.742 7.859 1.00 60.66 80 PHE A CA 1
ATOM 664 C C . PHE A 1 80 ? 3.289 18.521 8.440 1.00 60.66 80 PHE A C 1
ATOM 666 O O . PHE A 1 80 ? 3.484 19.428 9.241 1.00 60.66 80 PHE A O 1
ATOM 673 N N . SER A 1 81 ? 2.040 18.227 8.059 1.00 57.28 81 SER A N 1
ATOM 674 C CA . SER A 1 81 ? 0.886 19.063 8.449 1.00 57.28 81 SER A CA 1
ATOM 675 C C . SER A 1 81 ? -0.201 18.308 9.224 1.00 57.28 81 SER A C 1
ATOM 677 O O . SER A 1 81 ? -0.685 17.266 8.779 1.00 57.28 81 SER A O 1
ATOM 679 N N . GLU A 1 82 ? -0.630 18.895 10.350 1.00 57.44 82 GLU A N 1
ATOM 680 C CA . GLU A 1 82 ? -1.748 18.462 11.212 1.00 57.44 82 GLU A CA 1
ATOM 681 C C . GLU A 1 82 ? -3.110 18.442 10.500 1.00 57.44 82 GLU A C 1
ATOM 683 O O . GLU A 1 82 ? -4.023 17.731 10.918 1.00 57.44 82 GLU A O 1
ATOM 688 N N . TYR A 1 83 ? -3.236 19.132 9.365 1.00 55.88 83 TYR A N 1
ATOM 689 C CA . TYR A 1 83 ? -4.434 19.105 8.537 1.00 55.88 83 TYR A CA 1
ATOM 690 C C . TYR A 1 83 ? -4.183 18.244 7.310 1.00 55.88 83 TYR A C 1
ATOM 692 O O . TYR A 1 83 ? -3.720 18.710 6.274 1.00 55.88 83 TYR A O 1
ATOM 700 N N . THR A 1 84 ? -4.496 16.955 7.420 1.00 59.25 84 THR A N 1
ATOM 701 C CA . THR A 1 84 ? -4.464 16.042 6.275 1.00 59.25 84 THR A CA 1
ATOM 702 C C . THR A 1 84 ? -5.781 16.190 5.500 1.00 59.25 84 THR A C 1
ATOM 704 O O . THR A 1 84 ? -6.802 15.660 5.954 1.00 59.25 84 THR A O 1
ATOM 707 N N . PRO A 1 85 ? -5.834 16.889 4.346 1.00 66.69 85 PRO A N 1
ATOM 708 C CA . PRO A 1 85 ? -7.070 16.962 3.575 1.00 66.69 85 PRO A CA 1
ATOM 709 C C . PRO A 1 85 ? -7.503 15.550 3.166 1.00 66.69 85 PRO A C 1
ATOM 711 O O . PRO A 1 85 ? -6.665 14.694 2.870 1.00 66.69 85 PRO A O 1
ATOM 714 N N . ARG A 1 86 ? -8.819 15.283 3.131 1.00 68.00 86 ARG A N 1
ATOM 715 C CA . ARG A 1 86 ? -9.359 13.949 2.785 1.00 68.00 86 ARG A CA 1
ATOM 716 C C . ARG A 1 86 ? -8.770 13.410 1.477 1.00 68.00 86 ARG A C 1
ATOM 718 O O . ARG A 1 86 ? -8.478 12.223 1.394 1.00 68.00 86 ARG A O 1
ATOM 725 N N . PHE A 1 87 ? -8.518 14.283 0.503 1.00 68.31 87 PHE A N 1
ATOM 726 C CA . PHE A 1 87 ? -7.883 13.934 -0.769 1.00 68.31 87 PHE A CA 1
ATOM 727 C C . PHE A 1 87 ? -6.448 13.396 -0.621 1.00 68.31 87 PHE A C 1
ATOM 729 O O . PHE A 1 87 ? -6.070 12.465 -1.328 1.00 68.31 87 PHE A O 1
ATOM 736 N N . LEU A 1 88 ? -5.662 13.891 0.341 1.00 71.44 88 LEU A N 1
ATOM 737 C CA . LEU A 1 88 ? -4.313 13.377 0.586 1.00 71.44 88 LEU A CA 1
ATOM 738 C C . LEU A 1 88 ? -4.356 11.944 1.127 1.00 71.44 88 LEU A C 1
ATOM 740 O O . LEU A 1 88 ? -3.533 11.122 0.750 1.00 71.44 88 LEU A O 1
ATOM 744 N N . ASN A 1 89 ? -5.362 11.595 1.935 1.00 70.62 89 ASN A N 1
ATOM 745 C CA . ASN A 1 89 ? -5.561 10.206 2.358 1.00 70.62 89 ASN A CA 1
ATOM 746 C C . ASN A 1 89 ? -5.844 9.270 1.173 1.00 70.62 89 ASN A C 1
ATOM 748 O O . ASN A 1 89 ? -5.363 8.136 1.181 1.00 70.62 89 ASN A O 1
ATOM 752 N N . PHE A 1 90 ? -6.582 9.738 0.160 1.00 71.00 90 PHE A N 1
ATOM 753 C CA . PHE A 1 90 ? -6.779 8.991 -1.086 1.00 71.00 90 PHE A CA 1
ATOM 754 C C . PHE A 1 90 ? -5.475 8.864 -1.872 1.00 71.00 90 PHE A C 1
ATOM 756 O O . PHE A 1 90 ? -5.113 7.761 -2.275 1.00 71.00 90 PHE A O 1
ATOM 763 N N . PHE A 1 91 ? -4.736 9.960 -2.036 1.00 76.75 91 PHE A N 1
ATOM 764 C CA . PHE A 1 91 ? -3.469 9.955 -2.763 1.00 76.75 91 PHE A CA 1
ATOM 765 C C . PHE A 1 91 ? -2.432 9.030 -2.117 1.00 76.75 91 PHE A C 1
ATOM 767 O O . PHE A 1 91 ? -1.813 8.208 -2.788 1.00 76.75 91 PHE A O 1
ATOM 774 N N . VAL A 1 92 ? -2.310 9.083 -0.791 1.00 78.25 92 VAL A N 1
ATOM 775 C CA . VAL A 1 92 ? -1.430 8.197 -0.029 1.00 78.25 92 VAL A CA 1
ATOM 776 C C . VAL A 1 92 ? -1.872 6.737 -0.173 1.00 78.25 92 VAL A C 1
ATOM 778 O O . VAL A 1 92 ? -1.024 5.870 -0.344 1.00 78.25 92 VAL A O 1
ATOM 781 N N . ALA A 1 93 ? -3.176 6.438 -0.169 1.00 74.06 93 ALA A N 1
ATOM 782 C CA . ALA A 1 93 ? -3.661 5.074 -0.396 1.00 74.06 93 ALA A CA 1
ATOM 783 C C . ALA A 1 93 ? -3.314 4.547 -1.803 1.00 74.06 93 ALA A C 1
ATOM 785 O O . ALA A 1 93 ? -2.964 3.371 -1.954 1.00 74.06 93 ALA A O 1
ATOM 786 N N . ILE A 1 94 ? -3.364 5.414 -2.820 1.00 77.44 94 ILE A N 1
ATOM 787 C CA . ILE A 1 94 ? -2.925 5.094 -4.185 1.00 77.44 94 ILE A CA 1
ATOM 788 C C . ILE A 1 94 ? -1.419 4.814 -4.197 1.00 77.44 94 ILE A C 1
ATOM 790 O O . ILE A 1 94 ? -1.007 3.770 -4.701 1.00 77.44 94 ILE A O 1
ATOM 794 N N . LEU A 1 95 ? -0.606 5.684 -3.589 1.00 80.31 95 LEU A N 1
ATOM 795 C CA . LEU A 1 95 ? 0.844 5.493 -3.491 1.00 80.31 95 LEU A CA 1
ATOM 796 C C . LEU A 1 95 ? 1.206 4.202 -2.759 1.00 80.31 95 LEU A C 1
ATOM 798 O O . LEU A 1 95 ? 2.004 3.426 -3.270 1.00 80.31 95 LEU A O 1
ATOM 802 N N . THR A 1 96 ? 0.580 3.916 -1.616 1.00 79.94 96 THR A N 1
ATOM 803 C CA . THR A 1 96 ? 0.770 2.660 -0.876 1.00 79.94 96 THR A CA 1
ATOM 804 C C . THR A 1 96 ? 0.455 1.443 -1.742 1.00 79.94 96 THR A C 1
ATOM 806 O O . THR A 1 96 ? 1.205 0.469 -1.735 1.00 79.94 96 THR A O 1
ATOM 809 N N . SER A 1 97 ? -0.625 1.501 -2.520 1.00 80.00 97 SER A N 1
ATOM 810 C CA . SER A 1 97 ? -1.021 0.398 -3.398 1.00 80.00 97 SER A CA 1
ATOM 811 C C . SER A 1 97 ? -0.050 0.219 -4.568 1.00 80.00 97 SER A C 1
ATOM 813 O O . SER A 1 97 ? 0.313 -0.908 -4.904 1.00 80.00 97 SER A O 1
ATOM 815 N N . LEU A 1 98 ? 0.439 1.320 -5.145 1.00 82.38 98 LEU A N 1
ATOM 816 C CA . LEU A 1 98 ? 1.491 1.301 -6.163 1.00 82.38 98 LEU A CA 1
ATOM 817 C C . LEU A 1 98 ? 2.813 0.761 -5.608 1.00 82.38 98 LEU A C 1
ATOM 819 O O . LEU A 1 98 ? 3.461 -0.036 -6.282 1.00 82.38 98 LEU A O 1
ATOM 823 N N . SER A 1 99 ? 3.193 1.131 -4.379 1.00 81.56 99 SER A N 1
ATOM 824 C CA . SER A 1 99 ? 4.386 0.602 -3.707 1.00 81.56 99 SER A CA 1
ATOM 825 C C . SER A 1 99 ? 4.316 -0.918 -3.574 1.00 81.56 99 SER A C 1
ATOM 827 O O . SER A 1 99 ? 5.275 -1.597 -3.926 1.00 81.56 99 SER A O 1
ATOM 829 N N . TRP A 1 100 ? 3.177 -1.474 -3.153 1.00 79.06 100 TRP A N 1
ATOM 830 C CA . TRP A 1 100 ? 2.994 -2.928 -3.076 1.00 79.06 100 TRP A CA 1
ATOM 831 C C . TRP A 1 100 ? 3.004 -3.609 -4.447 1.00 79.06 100 TRP A C 1
ATOM 833 O O . TRP A 1 100 ? 3.640 -4.653 -4.608 1.00 79.06 100 TRP A O 1
ATOM 843 N N . GLY A 1 101 ? 2.362 -3.005 -5.452 1.00 79.75 101 GLY A N 1
ATOM 844 C CA . GLY A 1 101 ? 2.422 -3.489 -6.833 1.00 79.75 101 GLY A CA 1
ATOM 845 C C . GLY A 1 101 ? 3.854 -3.531 -7.373 1.00 79.75 101 GLY A C 1
ATOM 846 O O . GLY A 1 101 ? 4.242 -4.502 -8.025 1.00 79.75 101 GLY A O 1
ATOM 847 N N . LEU A 1 102 ? 4.658 -2.516 -7.048 1.00 84.19 102 LEU A N 1
ATOM 848 C CA . LEU A 1 102 ? 6.067 -2.434 -7.415 1.00 84.19 102 LEU A CA 1
ATOM 849 C C . LEU A 1 102 ? 6.914 -3.476 -6.674 1.00 84.19 102 LEU A C 1
ATOM 851 O O . LEU A 1 102 ? 7.664 -4.206 -7.318 1.00 84.19 102 LEU A O 1
ATOM 855 N N . VAL A 1 103 ? 6.766 -3.590 -5.351 1.00 83.12 103 VAL A N 1
ATOM 856 C CA . VAL A 1 103 ? 7.480 -4.583 -4.528 1.00 83.12 103 VAL A CA 1
ATOM 857 C C . VAL A 1 103 ? 7.203 -5.996 -5.032 1.00 83.12 103 VAL A C 1
ATOM 859 O O . VAL A 1 103 ? 8.139 -6.768 -5.224 1.00 83.12 103 VAL A O 1
ATOM 862 N N . TYR A 1 104 ? 5.944 -6.328 -5.328 1.00 81.88 104 TYR A N 1
ATOM 863 C CA . TYR A 1 104 ? 5.609 -7.635 -5.888 1.00 81.88 104 TYR A CA 1
ATOM 864 C C . TYR A 1 104 ? 6.202 -7.835 -7.286 1.00 81.88 104 TYR A C 1
ATOM 866 O O . TYR A 1 104 ? 6.697 -8.919 -7.595 1.00 81.88 104 TYR A O 1
ATOM 874 N N . ALA A 1 105 ? 6.165 -6.815 -8.147 1.00 79.12 105 ALA A N 1
ATOM 875 C CA . ALA A 1 105 ? 6.742 -6.911 -9.483 1.00 79.12 105 ALA A CA 1
ATOM 876 C C . ALA A 1 105 ? 8.264 -7.141 -9.433 1.00 79.12 105 ALA A C 1
ATOM 878 O O . ALA A 1 105 ? 8.764 -8.000 -10.160 1.00 79.12 105 ALA A O 1
ATOM 879 N N . ILE A 1 106 ? 8.975 -6.447 -8.535 1.00 80.00 106 ILE A N 1
ATOM 880 C CA . ILE A 1 106 ? 10.409 -6.641 -8.272 1.00 80.00 106 ILE A CA 1
ATOM 881 C C . ILE A 1 106 ? 10.665 -8.036 -7.701 1.00 80.00 106 ILE A C 1
ATOM 883 O O . ILE A 1 106 ? 11.527 -8.755 -8.195 1.00 80.00 106 ILE A O 1
ATOM 887 N N . TRP A 1 107 ? 9.895 -8.455 -6.699 1.00 79.31 107 TRP A N 1
ATOM 888 C CA . TRP A 1 107 ? 10.033 -9.778 -6.098 1.00 79.31 107 TRP A CA 1
ATOM 889 C C . TRP A 1 107 ? 9.819 -10.899 -7.117 1.00 79.31 107 TRP A C 1
ATOM 891 O O . TRP A 1 107 ? 10.602 -11.845 -7.181 1.00 79.31 107 TRP A O 1
ATOM 901 N N . LYS A 1 108 ? 8.792 -10.774 -7.964 1.00 73.75 108 LYS A N 1
ATOM 902 C CA . LYS A 1 108 ? 8.523 -11.733 -9.036 1.00 73.75 108 LYS A CA 1
ATOM 903 C C . LYS A 1 108 ? 9.657 -11.760 -10.056 1.00 73.75 108 LYS A C 1
ATOM 905 O O . LYS A 1 108 ? 10.046 -12.844 -10.472 1.00 73.75 108 LYS A O 1
ATOM 910 N N . PHE A 1 109 ? 10.201 -10.601 -10.421 1.00 70.25 109 PHE A N 1
ATOM 911 C CA . PHE A 1 109 ? 11.363 -10.515 -11.303 1.00 70.25 109 PHE A CA 1
ATOM 912 C C . PHE A 1 109 ? 12.583 -11.228 -10.701 1.00 70.25 109 PHE A C 1
ATOM 914 O O . PHE A 1 109 ? 13.170 -12.083 -11.355 1.00 70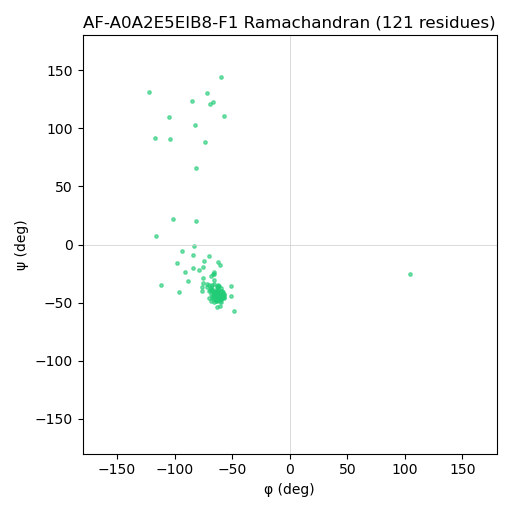.25 109 PHE A O 1
ATOM 921 N N . LEU A 1 110 ? 12.905 -10.964 -9.431 1.00 72.25 110 LEU A N 1
ATOM 922 C CA . LEU A 1 110 ? 14.026 -11.603 -8.734 1.00 72.25 110 LEU A CA 1
ATOM 923 C C . LEU A 1 110 ? 13.851 -13.121 -8.579 1.00 72.25 110 LEU A C 1
ATOM 925 O O . LEU A 1 110 ? 14.832 -13.856 -8.654 1.00 72.25 110 LEU A O 1
ATOM 929 N N . ARG A 1 111 ? 12.619 -13.597 -8.363 1.00 67.00 111 ARG A N 1
ATOM 930 C CA . ARG A 1 111 ? 12.335 -15.011 -8.079 1.00 67.00 111 ARG A CA 1
ATOM 931 C C . ARG A 1 111 ? 12.113 -15.871 -9.327 1.00 67.00 111 ARG A C 1
ATOM 933 O O . ARG A 1 111 ? 12.400 -17.061 -9.276 1.00 67.00 111 ARG A O 1
ATOM 940 N N . VAL A 1 112 ? 11.563 -15.308 -10.405 1.00 60.50 112 VAL A N 1
ATOM 941 C CA . VAL A 1 112 ? 11.122 -16.069 -11.593 1.00 60.50 112 VAL A CA 1
ATOM 942 C C . VAL A 1 112 ? 11.982 -15.782 -12.829 1.00 60.50 112 VAL A C 1
ATOM 944 O O . VAL A 1 112 ? 12.241 -16.701 -13.597 1.00 60.50 112 VAL A O 1
ATOM 947 N N . ASP A 1 113 ? 12.467 -14.547 -13.000 1.00 55.25 113 ASP A N 1
ATOM 948 C CA . ASP A 1 113 ? 13.165 -14.094 -14.217 1.00 55.25 113 ASP A CA 1
ATOM 949 C C . ASP A 1 113 ? 14.641 -13.699 -13.961 1.00 55.25 113 ASP A C 1
ATOM 951 O O . ASP A 1 113 ? 15.319 -13.170 -14.843 1.00 55.25 113 ASP A O 1
ATOM 955 N N . GLY A 1 114 ? 15.159 -13.941 -12.753 1.00 49.97 114 GLY A N 1
ATOM 956 C CA . GLY A 1 114 ? 16.501 -13.532 -12.348 1.00 49.97 114 GLY A CA 1
ATOM 957 C C . GLY A 1 114 ? 17.617 -14.360 -13.015 1.00 49.97 114 GLY A C 1
ATOM 958 O O . GLY A 1 114 ? 17.600 -15.590 -12.914 1.00 49.97 114 GLY A O 1
ATOM 959 N N . PRO A 1 115 ? 18.653 -13.732 -13.612 1.00 53.03 115 PRO A N 1
ATOM 960 C CA . PRO A 1 115 ? 19.802 -14.440 -14.196 1.00 53.03 115 PRO A CA 1
ATOM 961 C C . PRO A 1 115 ? 20.624 -15.243 -13.170 1.00 53.03 115 PRO A C 1
ATOM 963 O O . PRO A 1 115 ? 21.393 -16.116 -13.558 1.00 53.03 115 PRO A O 1
ATOM 966 N N . LEU A 1 116 ? 20.434 -14.999 -11.868 1.00 51.00 116 LEU A N 1
ATOM 967 C CA . LEU A 1 116 ? 21.123 -15.704 -10.780 1.00 51.00 116 LEU A CA 1
ATOM 968 C C . LEU A 1 116 ? 20.612 -17.133 -10.522 1.00 51.00 116 LEU A C 1
ATOM 970 O O . LEU A 1 116 ? 21.334 -17.918 -9.919 1.00 51.00 116 LEU A O 1
ATOM 974 N N . LEU A 1 117 ? 19.398 -17.489 -10.965 1.00 48.38 117 LEU A N 1
ATOM 975 C CA . LEU A 1 117 ? 18.849 -18.844 -10.783 1.00 48.38 117 LEU A CA 1
ATOM 976 C C . LEU A 1 117 ? 19.012 -19.743 -12.015 1.00 48.38 117 LEU A C 1
ATOM 978 O O . LEU A 1 117 ? 18.920 -20.961 -11.885 1.00 48.38 117 LEU A O 1
ATOM 982 N N . ARG A 1 118 ? 19.300 -19.184 -13.200 1.00 49.94 118 ARG A N 1
ATOM 983 C CA . ARG A 1 118 ? 19.629 -20.003 -14.382 1.00 49.94 118 ARG A CA 1
ATOM 984 C C . ARG A 1 118 ? 20.987 -20.689 -14.257 1.00 49.94 118 ARG A C 1
ATOM 986 O O . ARG A 1 118 ? 21.122 -21.824 -14.679 1.00 49.94 118 ARG A O 1
ATOM 993 N N . THR A 1 119 ? 21.968 -20.054 -13.619 1.00 50.78 119 THR A N 1
ATOM 994 C CA . THR A 1 119 ? 23.326 -20.613 -13.495 1.00 50.78 119 THR A CA 1
ATOM 995 C C . THR A 1 119 ? 23.448 -21.765 -12.495 1.00 50.78 119 THR A C 1
ATOM 997 O O . THR A 1 119 ? 24.458 -22.465 -12.511 1.00 50.78 119 THR A O 1
ATOM 1000 N N . VAL A 1 120 ? 22.451 -21.972 -11.627 1.00 53.88 120 VAL A N 1
ATOM 1001 C CA . VAL A 1 120 ? 22.436 -23.076 -10.648 1.00 53.88 120 VAL A CA 1
ATOM 1002 C C . VAL A 1 120 ? 21.762 -24.331 -11.210 1.00 53.88 120 VAL A C 1
ATOM 1004 O O . VAL A 1 120 ? 22.069 -25.422 -10.754 1.00 53.88 120 VAL A O 1
ATOM 1007 N N . ASN A 1 121 ? 20.891 -24.195 -12.215 1.00 49.09 121 ASN A N 1
ATOM 1008 C CA . ASN A 1 121 ? 20.179 -25.328 -12.820 1.00 49.09 121 ASN A CA 1
ATOM 1009 C C . ASN A 1 121 ? 20.874 -25.922 -14.061 1.00 49.09 121 ASN A C 1
ATOM 1011 O O . ASN A 1 121 ? 20.415 -26.939 -14.565 1.00 49.09 121 ASN A O 1
ATOM 1015 N N . ASP A 1 122 ? 21.959 -25.301 -14.536 1.00 52.69 122 ASP A N 1
ATOM 1016 C CA . ASP A 1 122 ? 22.779 -25.773 -15.668 1.00 52.69 122 ASP A CA 1
ATOM 1017 C C . ASP A 1 122 ? 24.088 -26.468 -15.212 1.00 52.69 122 ASP A C 1
ATOM 1019 O O . ASP A 1 122 ? 25.055 -26.543 -15.973 1.00 52.69 122 ASP A O 1
ATOM 1023 N N . LYS A 1 123 ? 24.155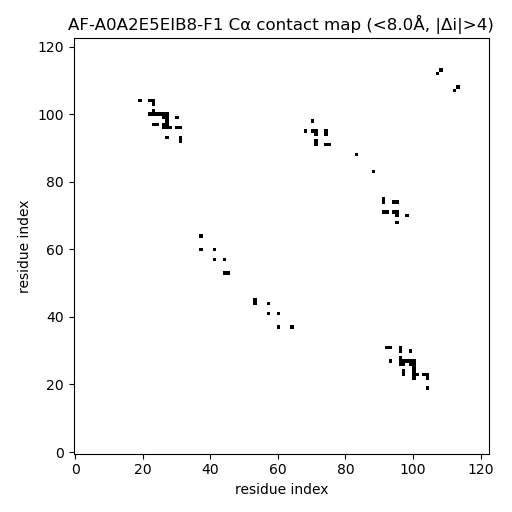 -26.963 -13.968 1.00 45.25 123 LYS A N 1
ATOM 1024 C CA . LYS A 1 123 ? 25.275 -27.776 -13.461 1.00 45.25 123 LYS A CA 1
ATOM 1025 C C . LYS A 1 123 ? 24.815 -29.124 -12.937 1.00 45.25 123 LYS A C 1
ATOM 1027 O O . LYS A 1 123 ? 23.811 -29.146 -12.195 1.00 45.25 123 LYS A O 1
#

Radius of gyration: 21.26 Å; Cα contacts (8 Å, |Δi|>4): 48; chains: 1; bounding box: 48×47×69 Å